Protein AF-A0A3C0HMY8-F1 (afdb_monomer_lite)

Radius of gyration: 10.56 Å; chains: 1; bounding box: 20×21×26 Å

Secondary structure (DSSP, 8-state):
--HHHHHHHHHHHHTT---S------SSPPPHHHHHHHHHHHT-

pLDDT: mean 79.39, std 6.21, range [59.59, 86.25]

Foldseek 3Di:
DCVVVLVVLVVCVVVVHQDPDDDDDDPDDDDPVNVVVSCVSRVD

Structure (mmCIF, N/CA/C/O backbone):
data_AF-A0A3C0HMY8-F1
#
_entry.id   AF-A0A3C0HMY8-F1
#
loop_
_atom_site.group_PDB
_atom_site.id
_atom_site.type_symbol
_atom_site.label_atom_id
_atom_site.label_alt_id
_atom_site.label_comp_id
_atom_site.label_asym_id
_atom_site.label_entity_id
_atom_site.label_seq_id
_atom_site.pdbx_PDB_ins_code
_atom_site.Cartn_x
_atom_site.Cartn_y
_atom_site.Cartn_z
_atom_site.occupancy
_atom_site.B_iso_or_equiv
_atom_site.auth_seq_id
_atom_site.auth_comp_id
_atom_site.auth_asym_id
_atom_site.auth_atom_id
_atom_site.pdbx_PDB_model_num
ATOM 1 N N . LYS A 1 1 ? 0.210 6.616 9.677 1.00 59.59 1 LYS A N 1
ATOM 2 C CA . LYS A 1 1 ? 1.370 6.704 8.744 1.00 59.59 1 LYS A CA 1
ATOM 3 C C . LYS A 1 1 ? 1.287 5.515 7.776 1.00 59.59 1 LYS A C 1
ATOM 5 O O . LYS A 1 1 ? 1.210 4.406 8.2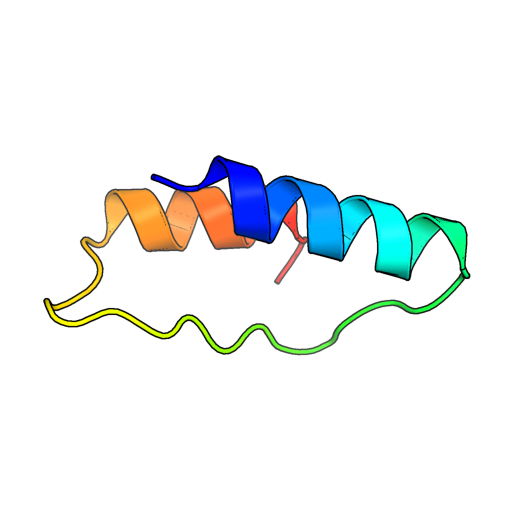70 1.00 59.59 1 LYS A O 1
ATOM 10 N N . THR A 1 2 ? 1.252 5.706 6.450 1.00 64.94 2 THR A N 1
ATOM 11 C CA . THR A 1 2 ? 0.993 4.619 5.459 1.00 64.94 2 THR A CA 1
ATOM 12 C C . THR A 1 2 ? 2.243 4.009 4.823 1.00 64.94 2 THR A C 1
ATOM 14 O O . THR A 1 2 ? 2.134 3.050 4.068 1.00 64.94 2 THR A O 1
ATOM 17 N N . LYS A 1 3 ? 3.431 4.561 5.110 1.00 69.62 3 LYS A N 1
ATOM 18 C CA . LYS A 1 3 ? 4.709 4.084 4.561 1.00 69.62 3 LYS A CA 1
ATOM 19 C C . LYS A 1 3 ? 4.976 2.579 4.762 1.00 69.62 3 LYS A C 1
ATOM 21 O O . LYS A 1 3 ? 5.402 1.968 3.789 1.00 69.62 3 LYS A O 1
ATOM 26 N N . PRO A 1 4 ? 4.728 1.961 5.938 1.00 77.06 4 PRO A N 1
ATOM 27 C CA . PRO A 1 4 ? 5.002 0.530 6.091 1.00 77.06 4 PRO A CA 1
ATOM 28 C C . PRO A 1 4 ? 4.099 -0.335 5.196 1.00 77.06 4 PRO A C 1
ATOM 30 O O . PRO A 1 4 ? 4.597 -1.217 4.511 1.00 77.06 4 PRO A O 1
ATOM 33 N N . THR A 1 5 ? 2.805 -0.014 5.090 1.00 73.38 5 THR A N 1
ATOM 34 C CA . THR A 1 5 ? 1.858 -0.728 4.209 1.00 73.38 5 THR A CA 1
ATOM 35 C C . THR A 1 5 ? 2.214 -0.579 2.728 1.00 73.38 5 THR A C 1
ATOM 37 O O . THR A 1 5 ? 2.140 -1.543 1.974 1.00 73.38 5 THR A O 1
ATOM 40 N N . GLN A 1 6 ? 2.653 0.616 2.316 1.00 73.44 6 GLN A N 1
ATOM 41 C CA . GLN A 1 6 ? 3.109 0.886 0.946 1.00 73.44 6 GLN A CA 1
ATOM 42 C C . GLN A 1 6 ? 4.301 0.009 0.544 1.00 73.44 6 GLN A C 1
ATOM 44 O O . GLN A 1 6 ? 4.349 -0.499 -0.577 1.00 73.44 6 GLN A O 1
ATOM 49 N N . HIS A 1 7 ? 5.250 -0.180 1.463 1.00 78.62 7 HIS A N 1
ATOM 50 C CA . HIS A 1 7 ? 6.443 -0.980 1.205 1.00 78.62 7 HIS A CA 1
ATOM 51 C C . HIS A 1 7 ? 6.099 -2.468 1.071 1.00 78.62 7 HIS A C 1
ATOM 53 O O . HIS A 1 7 ? 6.511 -3.102 0.104 1.00 78.62 7 HIS A O 1
ATOM 59 N N . SER A 1 8 ? 5.257 -2.995 1.967 1.00 78.81 8 SER A N 1
ATOM 60 C CA . SER A 1 8 ? 4.819 -4.395 1.921 1.00 78.81 8 SER A CA 1
ATOM 61 C C . SER A 1 8 ? 4.059 -4.743 0.640 1.00 78.81 8 SER A C 1
ATOM 63 O O . SER A 1 8 ? 4.292 -5.798 0.063 1.00 78.81 8 SER A O 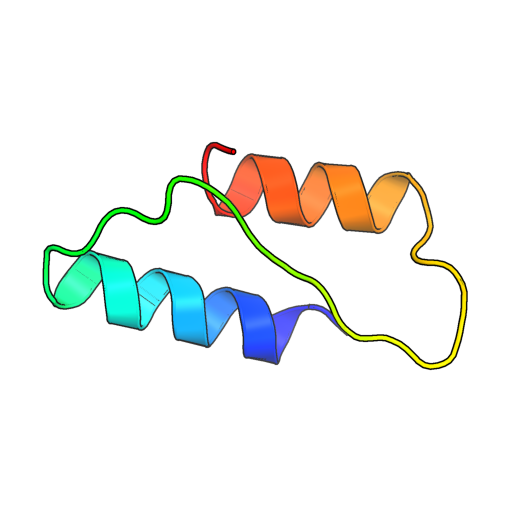1
ATOM 65 N N . VAL A 1 9 ? 3.181 -3.859 0.152 1.00 78.19 9 VAL A N 1
ATOM 66 C CA . VAL A 1 9 ? 2.422 -4.100 -1.092 1.00 78.19 9 VAL A CA 1
ATOM 67 C C . VAL A 1 9 ? 3.347 -4.117 -2.307 1.00 78.19 9 VAL A C 1
ATOM 69 O O . VAL A 1 9 ? 3.197 -4.961 -3.187 1.00 78.19 9 VAL A O 1
ATOM 72 N N . THR A 1 10 ? 4.336 -3.222 -2.337 1.00 80.50 10 THR A N 1
ATOM 73 C CA . THR A 1 10 ? 5.333 -3.181 -3.417 1.00 80.50 10 THR A CA 1
ATOM 74 C C . THR A 1 10 ? 6.181 -4.454 -3.428 1.00 80.50 10 THR A C 1
ATOM 76 O O . THR A 1 10 ? 6.443 -5.006 -4.492 1.00 80.50 10 THR A O 1
ATOM 79 N N . GLU A 1 11 ? 6.562 -4.954 -2.251 1.00 84.19 11 GLU A N 1
ATOM 80 C CA . GLU A 1 11 ? 7.331 -6.192 -2.106 1.00 84.19 11 GLU A CA 1
ATOM 81 C C . GLU A 1 11 ? 6.519 -7.449 -2.468 1.00 84.19 11 GLU A C 1
ATOM 83 O O . GLU A 1 11 ? 7.040 -8.372 -3.088 1.00 84.19 11 GLU A O 1
ATOM 88 N N . LEU A 1 12 ? 5.228 -7.496 -2.130 1.00 82.06 12 LEU A N 1
ATOM 89 C CA . LEU A 1 12 ? 4.345 -8.594 -2.541 1.00 82.06 12 LEU A CA 1
ATOM 90 C C . LEU A 1 12 ? 4.176 -8.625 -4.064 1.00 82.06 12 LEU A C 1
ATOM 92 O O . LEU A 1 12 ? 4.350 -9.677 -4.683 1.00 82.06 12 LEU A O 1
ATOM 96 N N . ARG A 1 13 ? 3.933 -7.459 -4.676 1.00 78.81 13 ARG A N 1
ATOM 97 C CA . ARG A 1 13 ? 3.809 -7.324 -6.133 1.00 78.81 13 ARG A CA 1
ATOM 98 C C . ARG A 1 13 ? 5.117 -7.660 -6.854 1.00 78.81 13 ARG A C 1
ATOM 100 O O . ARG A 1 13 ? 5.070 -8.323 -7.885 1.00 78.81 13 ARG A O 1
ATOM 107 N N . SER A 1 14 ? 6.281 -7.279 -6.315 1.00 82.94 14 SER A N 1
ATOM 108 C CA . SER A 1 14 ? 7.580 -7.633 -6.916 1.00 82.94 14 SER A CA 1
ATOM 109 C C . SER A 1 14 ? 7.878 -9.135 -6.866 1.00 82.94 14 SER A C 1
ATOM 111 O O . SER A 1 14 ? 8.621 -9.640 -7.704 1.00 82.94 14 SER A O 1
ATOM 113 N N . ARG A 1 15 ? 7.251 -9.865 -5.936 1.00 84.75 15 ARG A N 1
ATOM 114 C CA . ARG A 1 15 ? 7.268 -11.334 -5.863 1.00 84.75 15 ARG A CA 1
ATOM 115 C C . ARG A 1 15 ? 6.179 -12.002 -6.720 1.00 84.75 15 ARG A C 1
ATOM 117 O O . ARG A 1 15 ? 6.062 -13.222 -6.687 1.00 84.75 15 ARG A O 1
ATOM 124 N N . GLY A 1 16 ? 5.390 -11.229 -7.474 1.00 85.44 16 GLY A N 1
ATOM 125 C CA . GLY A 1 16 ? 4.303 -11.725 -8.326 1.00 85.44 16 GLY A CA 1
ATOM 126 C C . GLY A 1 16 ? 3.009 -12.062 -7.580 1.00 85.44 16 GLY A C 1
ATOM 127 O O . GLY A 1 16 ? 2.130 -12.702 -8.149 1.00 85.44 16 GLY A O 1
ATOM 128 N N . ILE A 1 17 ? 2.878 -11.652 -6.315 1.00 81.31 17 ILE A N 1
ATOM 129 C CA . ILE A 1 17 ? 1.701 -11.926 -5.486 1.00 81.31 17 ILE A CA 1
ATOM 130 C C . ILE A 1 17 ? 0.795 -10.696 -5.510 1.00 81.31 17 ILE A C 1
ATOM 132 O O . ILE A 1 17 ? 1.152 -9.636 -4.988 1.00 81.31 17 ILE A O 1
ATOM 136 N N . GLN A 1 18 ? -0.388 -10.842 -6.106 1.00 80.19 18 GLN A N 1
ATOM 137 C CA . GLN A 1 18 ? -1.423 -9.815 -6.088 1.00 80.19 18 GLN A CA 1
ATOM 138 C C . GLN A 1 18 ? -2.343 -10.040 -4.879 1.00 80.19 18 GLN A C 1
ATOM 140 O O . GLN A 1 18 ? -2.950 -11.101 -4.777 1.00 80.19 18 GLN A O 1
ATOM 145 N N . PRO A 1 19 ? -2.427 -9.090 -3.934 1.00 75.31 19 PRO A N 1
ATOM 146 C CA . PRO A 1 19 ? -3.327 -9.216 -2.798 1.00 75.31 19 PRO A CA 1
ATOM 147 C C . PRO A 1 19 ? -4.765 -8.874 -3.204 1.00 75.31 19 PRO A C 1
ATOM 149 O O . PRO A 1 19 ? -5.008 -7.792 -3.728 1.00 75.31 19 PRO A O 1
ATOM 152 N N . ASP A 1 20 ? -5.717 -9.752 -2.894 1.00 79.50 20 ASP A N 1
ATOM 153 C CA . ASP A 1 20 ? -7.153 -9.494 -3.098 1.00 79.50 20 ASP A CA 1
ATOM 154 C C . ASP A 1 20 ? -7.771 -8.623 -1.992 1.00 79.50 20 ASP A C 1
ATOM 156 O O . ASP A 1 20 ? -8.798 -7.976 -2.183 1.00 79.50 20 ASP A O 1
ATOM 160 N N . ALA A 1 21 ? -7.160 -8.609 -0.805 1.00 80.31 21 ALA A N 1
ATOM 161 C CA . ALA A 1 21 ? -7.636 -7.839 0.335 1.00 80.31 21 ALA A CA 1
ATOM 162 C C . ALA A 1 21 ? -6.475 -7.366 1.213 1.00 80.31 21 ALA A C 1
ATOM 164 O O . ALA A 1 21 ? -5.471 -8.059 1.385 1.00 80.31 21 ALA A O 1
ATOM 165 N N . ILE A 1 22 ? -6.639 -6.189 1.823 1.00 80.38 22 ILE A N 1
ATOM 166 C CA . ILE A 1 22 ? -5.661 -5.618 2.753 1.00 80.38 22 ILE A CA 1
ATOM 167 C C . ILE A 1 22 ? -6.312 -5.392 4.108 1.00 80.38 22 ILE A C 1
ATOM 169 O O . ILE A 1 22 ? -7.232 -4.589 4.260 1.00 80.38 22 ILE A O 1
ATOM 173 N N . VAL A 1 23 ? -5.773 -6.069 5.120 1.00 81.81 23 VAL A N 1
ATOM 174 C CA . VAL A 1 23 ? -6.187 -5.898 6.512 1.00 81.81 23 VAL A CA 1
ATOM 175 C C . VAL A 1 23 ? -5.278 -4.869 7.170 1.00 81.81 23 VAL A C 1
ATOM 177 O O . VAL A 1 23 ? -4.113 -5.130 7.467 1.00 81.81 23 VAL A O 1
ATOM 180 N N . CYS A 1 24 ? -5.808 -3.671 7.402 1.00 81.31 24 CYS A N 1
ATOM 181 C CA . CYS A 1 24 ? -5.088 -2.629 8.122 1.00 81.31 24 CYS A CA 1
AT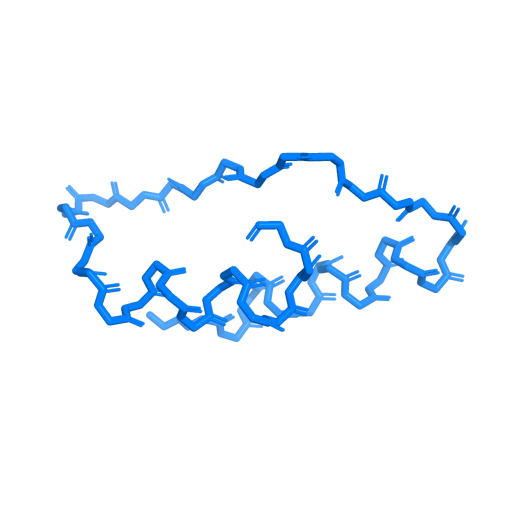OM 182 C C . CYS A 1 24 ? -5.349 -2.745 9.628 1.00 81.31 24 CYS A C 1
ATOM 184 O O . CYS A 1 24 ? -6.486 -2.636 10.080 1.00 81.31 24 CYS A O 1
ATOM 186 N N . ARG A 1 25 ? -4.284 -2.930 10.413 1.00 84.31 25 ARG A N 1
ATOM 187 C CA . ARG A 1 25 ? -4.328 -2.923 11.881 1.00 84.31 25 ARG A CA 1
ATOM 188 C C . ARG A 1 25 ? -3.967 -1.526 12.387 1.00 84.31 25 ARG A C 1
ATOM 190 O O . ARG A 1 25 ? -2.936 -0.983 11.994 1.00 84.31 25 ARG A O 1
ATOM 197 N N . SER A 1 26 ? -4.803 -0.948 13.242 1.00 82.50 26 SER A N 1
ATOM 198 C CA . SER A 1 26 ? -4.551 0.339 13.897 1.00 82.50 26 SER A CA 1
ATOM 199 C C . SER A 1 26 ? -5.217 0.356 15.274 1.00 82.50 26 SER A C 1
ATOM 201 O O . SER A 1 26 ? -6.197 -0.356 15.476 1.00 82.50 26 SER A O 1
ATOM 203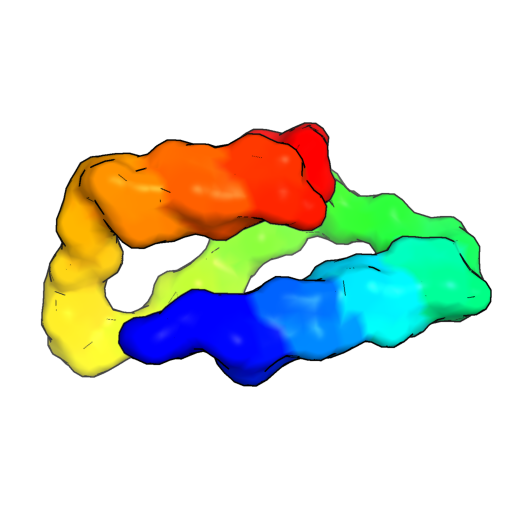 N N . GLU A 1 27 ? -4.653 1.120 16.211 1.00 86.12 27 GLU A N 1
ATOM 204 C CA . GLU A 1 27 ? -5.225 1.333 17.551 1.00 86.12 27 GLU A CA 1
ATOM 205 C C . GLU A 1 27 ? -6.493 2.196 17.494 1.00 86.12 27 GLU A C 1
ATOM 207 O O . GLU A 1 27 ? -7.421 1.984 18.264 1.00 86.12 27 GLU A O 1
ATOM 212 N N . GLU A 1 28 ? -6.554 3.110 16.524 1.00 85.81 28 GLU A N 1
ATOM 213 C CA . GLU A 1 28 ? -7.662 4.036 16.298 1.00 85.81 28 GLU A CA 1
ATOM 214 C C . GLU A 1 28 ? -8.385 3.708 14.979 1.00 85.81 28 GLU A C 1
ATOM 216 O O . GLU A 1 28 ? -7.783 3.137 14.057 1.00 85.81 28 GLU A O 1
ATOM 221 N N . PRO A 1 29 ? -9.666 4.094 14.827 1.00 83.50 29 PRO A N 1
ATOM 222 C CA . PRO A 1 29 ? -10.387 3.935 13.573 1.00 83.50 29 PRO A CA 1
ATOM 223 C C . PRO A 1 29 ? -9.652 4.612 12.414 1.00 83.50 29 PRO A C 1
ATOM 225 O O . PRO A 1 29 ? -9.310 5.795 12.451 1.00 83.50 29 PRO A O 1
ATOM 228 N N . ILE A 1 30 ? -9.427 3.858 11.339 1.00 83.12 30 ILE A N 1
ATOM 229 C CA . ILE A 1 30 ? -8.765 4.389 10.150 1.00 83.12 30 ILE A CA 1
ATOM 230 C C . ILE A 1 30 ? -9.709 5.368 9.451 1.00 83.12 30 ILE A C 1
ATOM 232 O O . ILE A 1 30 ? -10.758 4.976 8.940 1.00 83.12 30 ILE A O 1
ATOM 236 N N . GLY A 1 31 ? -9.304 6.638 9.395 1.00 85.06 31 GLY A N 1
ATOM 237 C CA . GLY A 1 31 ? -10.042 7.680 8.685 1.00 85.06 31 GLY A CA 1
ATOM 238 C C . GLY A 1 31 ? -10.293 7.326 7.214 1.00 85.06 31 GLY A C 1
ATOM 239 O O . GLY A 1 31 ? -9.462 6.694 6.552 1.00 85.06 31 GLY A O 1
ATOM 240 N N . SER A 1 32 ? -11.437 7.765 6.689 1.00 84.56 32 SER A N 1
ATOM 241 C CA . SER A 1 32 ? -11.898 7.484 5.321 1.00 84.56 32 SER A CA 1
ATOM 242 C C . SER A 1 32 ? -10.879 7.879 4.244 1.00 84.56 32 SER A C 1
ATOM 244 O O . SER A 1 32 ? -10.673 7.133 3.285 1.00 84.56 32 SER A O 1
ATOM 246 N N . ASP A 1 33 ? -10.169 8.993 4.430 1.00 86.25 33 ASP A N 1
ATOM 247 C CA . ASP A 1 33 ? -9.116 9.446 3.516 1.00 86.25 33 ASP A CA 1
ATOM 248 C C . ASP A 1 33 ? -7.922 8.494 3.455 1.00 86.25 33 ASP A C 1
ATOM 250 O O . ASP A 1 33 ? -7.361 8.247 2.384 1.00 86.25 33 ASP A O 1
ATOM 254 N N . LEU A 1 34 ? -7.536 7.929 4.600 1.00 82.50 34 LEU A N 1
ATOM 255 C CA . LEU A 1 34 ? -6.430 6.983 4.670 1.00 82.50 34 LEU A CA 1
ATOM 256 C C . LEU A 1 34 ? -6.809 5.665 3.997 1.00 82.50 34 LEU A C 1
ATOM 258 O O . LEU A 1 34 ? -6.003 5.104 3.258 1.00 82.50 34 LEU A O 1
ATOM 262 N N . ARG A 1 35 ? -8.051 5.215 4.206 1.00 82.62 35 ARG A N 1
ATOM 263 C CA . ARG A 1 35 ? -8.603 4.020 3.565 1.00 82.62 35 ARG A CA 1
ATOM 264 C C . ARG A 1 35 ? -8.629 4.164 2.043 1.00 82.62 35 ARG A C 1
ATOM 266 O O . ARG A 1 35 ? -8.120 3.286 1.356 1.00 82.62 35 ARG A O 1
ATOM 273 N N . ARG A 1 36 ? -9.115 5.298 1.524 1.00 83.88 36 ARG A N 1
ATOM 274 C CA . ARG A 1 36 ? -9.098 5.607 0.082 1.00 83.88 36 ARG A CA 1
ATOM 275 C C . ARG A 1 36 ? -7.678 5.635 -0.480 1.00 83.88 36 ARG A C 1
ATOM 277 O O . ARG A 1 36 ? -7.425 5.129 -1.565 1.00 83.88 36 ARG A O 1
ATOM 284 N N . LYS A 1 37 ? -6.729 6.197 0.271 1.00 83.75 37 LYS A N 1
ATOM 285 C CA . LYS A 1 37 ? -5.325 6.232 -0.145 1.00 83.75 37 LYS A CA 1
ATOM 286 C C . LYS A 1 37 ? -4.722 4.831 -0.239 1.00 83.75 37 LYS A C 1
ATOM 288 O O . LYS A 1 37 ? -4.000 4.565 -1.189 1.00 83.75 37 LYS A O 1
ATOM 293 N N . ILE A 1 38 ? -5.005 3.956 0.727 1.00 82.25 38 ILE A N 1
ATOM 294 C CA . ILE A 1 38 ? -4.528 2.565 0.729 1.00 82.25 38 ILE A CA 1
ATOM 295 C C . ILE A 1 38 ? -5.156 1.784 -0.428 1.00 82.25 38 ILE A C 1
ATOM 297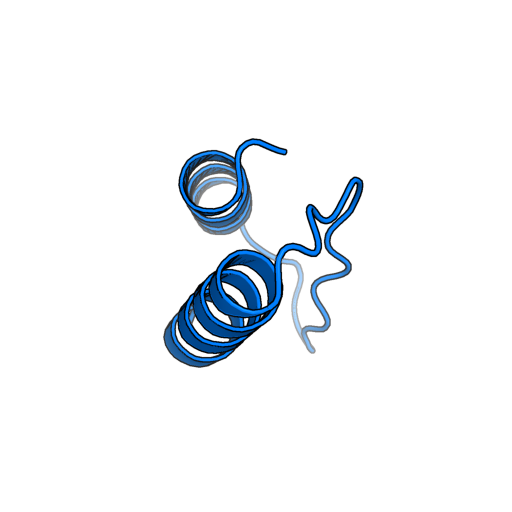 O O . ILE A 1 38 ? -4.421 1.122 -1.149 1.0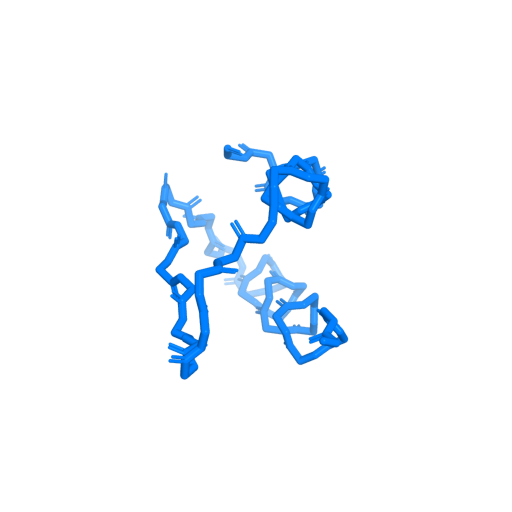0 82.25 38 ILE A O 1
ATOM 301 N N . SER A 1 39 ? -6.460 1.946 -0.649 1.00 82.12 39 SER A N 1
ATOM 302 C CA . SER A 1 39 ? -7.194 1.363 -1.777 1.00 82.12 39 SER A CA 1
ATOM 303 C C . SER A 1 39 ? -6.548 1.709 -3.126 1.00 82.12 39 SER A C 1
ATOM 305 O O . SER A 1 39 ? -6.076 0.827 -3.840 1.00 82.12 39 SER A O 1
ATOM 307 N N . ASN A 1 40 ? -6.341 3.003 -3.395 1.00 80.81 40 ASN A N 1
ATOM 308 C CA . ASN A 1 40 ? -5.696 3.475 -4.627 1.00 80.81 40 ASN A CA 1
ATOM 309 C C . ASN A 1 40 ? -4.244 3.002 -4.796 1.00 80.81 40 ASN A C 1
ATOM 311 O O . ASN A 1 40 ? -3.758 2.879 -5.912 1.00 80.81 40 ASN A O 1
ATOM 315 N N . LEU A 1 41 ? -3.511 2.807 -3.697 1.00 77.88 41 LEU A N 1
ATOM 316 C CA . LEU A 1 41 ? -2.119 2.346 -3.753 1.00 77.88 41 LEU A CA 1
ATOM 317 C C . LEU A 1 41 ? -2.007 0.853 -4.057 1.00 77.88 41 LEU A C 1
ATOM 319 O O . LEU A 1 41 ? -0.945 0.393 -4.471 1.00 77.88 41 LEU A O 1
ATOM 323 N N . CYS A 1 42 ? -3.073 0.107 -3.792 1.00 70.69 42 CYS A N 1
ATOM 324 C CA . CYS A 1 42 ? -3.055 -1.343 -3.812 1.00 70.69 42 CYS A CA 1
ATOM 325 C C . CYS A 1 42 ? -4.014 -1.945 -4.846 1.00 70.69 42 CYS A C 1
ATOM 327 O O . CYS A 1 42 ? -4.015 -3.165 -4.982 1.00 70.69 42 CYS A O 1
ATOM 329 N N . ASP A 1 43 ? -4.743 -1.107 -5.595 1.00 70.62 43 ASP A N 1
ATOM 330 C CA . ASP A 1 43 ? -5.827 -1.478 -6.522 1.00 70.62 43 ASP A CA 1
ATOM 331 C C . ASP A 1 43 ? -6.871 -2.419 -5.892 1.00 70.62 43 ASP A C 1
ATOM 333 O O . ASP A 1 43 ? -7.320 -3.366 -6.535 1.00 70.62 43 ASP A O 1
ATOM 337 N N . VAL A 1 44 ? -7.238 -2.172 -4.626 1.00 62.41 44 VAL A N 1
ATOM 338 C CA . VAL A 1 44 ? -8.280 -2.922 -3.884 1.00 62.41 44 VAL A CA 1
ATOM 339 C C . VAL A 1 44 ? -9.286 -2.009 -3.218 1.00 62.41 44 VAL A C 1
ATOM 341 O O . VAL A 1 44 ? -8.884 -0.893 -2.832 1.00 62.41 44 VAL A O 1
#

Sequence (44 aa):
KTKPTQHSVTELRSRGIQPDAIVCRSEEPIGSDLRRKISNLCDV